Protein AF-A0A3D0DTT2-F1 (afdb_monomer_lite)

Structure (mmCIF, N/CA/C/O backbone):
data_AF-A0A3D0DTT2-F1
#
_entry.id   AF-A0A3D0DTT2-F1
#
loop_
_atom_site.group_PDB
_atom_site.id
_atom_site.type_symbol
_atom_site.label_atom_id
_atom_site.label_alt_id
_atom_site.label_comp_id
_atom_site.label_asym_id
_atom_site.label_entity_id
_atom_site.label_seq_id
_atom_site.pdbx_PDB_ins_code
_atom_site.Cartn_x
_atom_site.Cartn_y
_atom_site.Cartn_z
_atom_site.occupancy
_atom_site.B_iso_or_equiv
_atom_site.auth_seq_id
_atom_site.auth_comp_id
_atom_site.auth_asym_id
_atom_site.auth_atom_id
_atom_site.pdbx_PDB_model_num
ATOM 1 N N . MET A 1 1 ? 16.242 -0.608 0.358 1.00 90.69 1 MET A N 1
ATOM 2 C CA . MET A 1 1 ? 14.994 -0.074 -0.219 1.00 90.69 1 MET A CA 1
ATOM 3 C C . MET A 1 1 ? 14.469 0.980 0.735 1.00 90.69 1 MET A C 1
ATOM 5 O O . MET A 1 1 ? 14.493 0.720 1.932 1.00 90.69 1 MET A O 1
ATOM 9 N N . LYS A 1 2 ? 14.065 2.148 0.244 1.00 95.38 2 LYS A N 1
ATOM 10 C CA . LYS A 1 2 ? 13.428 3.212 1.034 1.00 95.38 2 LYS A CA 1
ATOM 11 C C . LYS A 1 2 ? 11.925 3.242 0.753 1.00 95.38 2 LYS A C 1
ATOM 13 O O . LYS A 1 2 ? 11.497 2.792 -0.306 1.00 95.38 2 LYS A O 1
ATOM 18 N N . ALA A 1 3 ? 11.144 3.842 1.652 1.00 97.25 3 ALA A N 1
ATOM 19 C CA . ALA A 1 3 ? 9.712 4.065 1.433 1.00 97.25 3 ALA A CA 1
ATOM 20 C C . ALA A 1 3 ? 9.442 4.837 0.127 1.00 97.25 3 ALA A C 1
ATOM 22 O O . ALA A 1 3 ? 8.551 4.479 -0.638 1.00 97.25 3 ALA A O 1
ATOM 23 N N . GLN A 1 4 ? 10.266 5.850 -0.167 1.00 97.50 4 GLN A N 1
ATOM 24 C CA . GLN A 1 4 ? 10.121 6.663 -1.376 1.00 97.50 4 GLN A CA 1
ATOM 25 C C . GLN A 1 4 ? 10.270 5.846 -2.668 1.00 97.50 4 GLN A C 1
ATOM 27 O O . GLN A 1 4 ? 9.534 6.094 -3.611 1.00 97.50 4 GLN A O 1
ATOM 32 N N . ASP A 1 5 ? 11.131 4.821 -2.696 1.00 97.75 5 ASP A N 1
ATOM 33 C CA . ASP A 1 5 ? 11.317 3.975 -3.887 1.00 97.75 5 ASP A CA 1
ATOM 34 C C . ASP A 1 5 ? 10.023 3.221 -4.260 1.00 97.75 5 ASP A C 1
ATOM 36 O O . ASP A 1 5 ? 9.758 2.963 -5.436 1.00 97.75 5 ASP A O 1
ATOM 40 N N . VAL A 1 6 ? 9.215 2.861 -3.254 1.00 98.19 6 VAL A N 1
ATOM 41 C CA . VAL A 1 6 ? 7.905 2.212 -3.424 1.00 98.19 6 VAL A CA 1
ATOM 42 C C . VAL A 1 6 ? 6.880 3.216 -3.938 1.00 98.19 6 VAL A C 1
ATOM 44 O O . VAL A 1 6 ? 6.164 2.925 -4.896 1.00 98.19 6 VAL A O 1
ATOM 47 N N . LEU A 1 7 ? 6.824 4.399 -3.320 1.00 97.88 7 LEU A N 1
ATOM 48 C CA . LEU A 1 7 ? 5.886 5.456 -3.698 1.00 97.88 7 LEU A CA 1
ATOM 49 C C . LEU A 1 7 ? 6.155 5.954 -5.119 1.00 97.88 7 LEU A C 1
ATOM 51 O O . LEU A 1 7 ? 5.222 6.026 -5.911 1.00 97.88 7 LEU A O 1
ATOM 55 N N . ASP A 1 8 ? 7.417 6.202 -5.466 1.00 97.25 8 ASP A N 1
ATOM 56 C CA . ASP A 1 8 ? 7.827 6.629 -6.806 1.00 97.25 8 ASP A CA 1
ATOM 57 C C . ASP A 1 8 ? 7.575 5.534 -7.841 1.00 97.25 8 ASP A C 1
ATOM 59 O O . ASP A 1 8 ? 7.189 5.815 -8.971 1.00 97.25 8 ASP A O 1
ATOM 63 N N . PHE A 1 9 ? 7.752 4.259 -7.486 1.00 97.38 9 PHE A N 1
ATOM 64 C CA . PHE A 1 9 ? 7.410 3.181 -8.407 1.00 97.38 9 PHE A CA 1
ATOM 65 C C . PHE A 1 9 ? 5.909 3.084 -8.655 1.00 97.38 9 PHE A C 1
ATOM 67 O O . PHE A 1 9 ? 5.501 2.826 -9.788 1.00 97.38 9 PHE A O 1
ATOM 74 N N . TRP A 1 10 ? 5.093 3.258 -7.616 1.00 97.31 10 TRP A N 1
ATOM 75 C CA . TRP A 1 10 ? 3.652 3.057 -7.710 1.00 97.31 10 TRP A CA 1
ATOM 76 C C . TRP A 1 10 ? 2.931 4.275 -8.287 1.00 97.31 10 TRP A C 1
ATOM 78 O O . TRP A 1 10 ? 2.156 4.125 -9.229 1.00 97.31 10 TRP A O 1
ATOM 88 N N . PHE A 1 11 ? 3.234 5.474 -7.792 1.00 96.75 11 PHE A N 1
ATOM 89 C CA . PHE A 1 11 ? 2.575 6.735 -8.150 1.00 96.75 11 PHE A CA 1
ATOM 90 C C . PHE A 1 11 ? 3.346 7.597 -9.150 1.00 96.75 11 PHE A C 1
ATOM 92 O O . PHE A 1 11 ? 2.827 8.645 -9.531 1.00 96.75 11 PHE A O 1
ATOM 99 N N . LEU A 1 12 ? 4.521 7.136 -9.596 1.00 96.62 12 LEU A N 1
ATOM 100 C CA . LEU A 1 12 ? 5.527 7.915 -10.325 1.00 96.62 12 LEU A CA 1
ATOM 101 C C .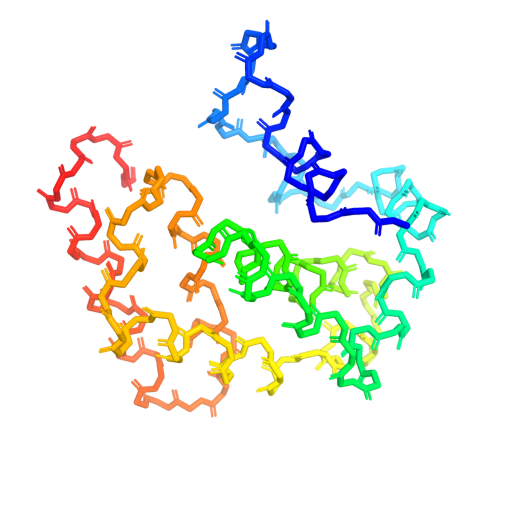 LEU A 1 12 ? 6.188 8.984 -9.425 1.00 96.62 12 LEU A C 1
ATOM 103 O O . LEU A 1 12 ? 5.636 9.333 -8.381 1.00 96.62 12 LEU A O 1
ATOM 107 N N . PRO A 1 13 ? 7.392 9.475 -9.761 1.00 95.19 13 PRO A N 1
ATOM 108 C CA . PRO A 1 13 ? 8.009 10.613 -9.078 1.00 95.19 13 PRO A CA 1
ATOM 109 C C . PRO A 1 13 ? 7.192 11.904 -9.228 1.00 95.19 13 PRO A C 1
ATOM 111 O O . PRO A 1 13 ? 6.491 12.084 -10.219 1.00 95.19 13 PRO A O 1
ATOM 114 N N . ARG A 1 14 ? 7.308 12.845 -8.279 1.00 92.00 14 ARG A N 1
ATOM 115 C CA . ARG A 1 14 ? 6.543 14.117 -8.292 1.00 92.00 14 ARG A CA 1
ATOM 116 C C . ARG A 1 14 ? 6.791 15.010 -9.511 1.00 92.00 14 ARG A C 1
ATOM 118 O O . ARG A 1 14 ? 5.946 15.844 -9.823 1.00 92.00 14 ARG A O 1
ATOM 125 N N . ASP A 1 15 ? 7.950 14.891 -10.143 1.00 93.94 15 ASP A N 1
ATOM 126 C CA . ASP A 1 15 ? 8.322 15.618 -11.356 1.00 93.94 15 ASP A CA 1
ATOM 127 C C . ASP A 1 15 ? 7.851 14.926 -12.647 1.00 93.94 15 ASP A C 1
ATOM 129 O O . ASP A 1 15 ? 7.948 15.510 -13.728 1.00 93.94 15 ASP A O 1
ATOM 133 N N . ASP A 1 16 ? 7.283 13.721 -12.550 1.00 96.31 16 ASP A N 1
ATOM 134 C CA . ASP A 1 16 ? 6.678 13.017 -13.674 1.00 96.31 16 ASP A CA 1
ATOM 135 C C . ASP A 1 16 ? 5.276 13.573 -13.986 1.00 96.31 16 ASP A C 1
ATOM 137 O O . ASP A 1 16 ? 4.439 13.790 -13.107 1.00 96.31 16 ASP A O 1
ATOM 141 N N . ALA A 1 17 ? 4.970 13.767 -15.271 1.00 92.31 17 ALA A N 1
ATOM 142 C CA . ALA A 1 17 ? 3.667 14.267 -15.715 1.00 92.31 17 ALA A CA 1
ATOM 143 C C . ALA A 1 17 ? 2.497 13.307 -15.403 1.00 92.31 17 ALA A C 1
ATOM 145 O O . ALA A 1 17 ? 1.327 13.708 -15.467 1.00 92.31 17 ALA A O 1
ATOM 146 N N . GLY A 1 18 ? 2.797 12.040 -15.125 1.00 91.25 18 GLY A N 1
ATOM 147 C CA . GLY A 1 18 ? 1.875 11.002 -14.690 1.00 91.25 18 GLY A CA 1
ATOM 148 C C . GLY A 1 18 ? 1.661 10.940 -13.176 1.00 91.25 18 GLY A C 1
ATOM 149 O O . GLY A 1 18 ? 0.805 10.166 -12.747 1.00 91.25 18 GLY A O 1
ATOM 150 N N . TYR A 1 19 ? 2.384 11.737 -12.378 1.00 92.19 19 TYR A N 1
ATOM 151 C CA . TYR A 1 19 ? 2.282 11.719 -10.919 1.00 92.19 19 TYR A CA 1
ATOM 152 C C . TYR A 1 19 ? 0.833 11.824 -10.433 1.00 92.19 19 TYR A C 1
ATOM 154 O O . TYR A 1 19 ? 0.084 12.718 -10.839 1.00 92.19 19 TYR A O 1
ATOM 162 N N . GLY A 1 20 ? 0.437 10.895 -9.559 1.00 80.69 20 GLY A N 1
ATOM 163 C CA . GLY A 1 20 ? -0.886 10.887 -8.928 1.00 80.69 20 GLY A CA 1
ATOM 164 C C . GLY A 1 20 ? -2.061 10.586 -9.869 1.00 80.69 20 GLY A C 1
ATOM 165 O O . GLY A 1 20 ? -3.208 10.634 -9.427 1.00 80.69 20 GLY A O 1
ATOM 166 N N . LYS A 1 21 ? -1.812 10.261 -11.145 1.00 89.06 21 LYS A N 1
ATOM 167 C CA . LYS A 1 21 ? -2.854 9.861 -12.103 1.00 89.06 21 LYS A CA 1
ATOM 168 C C . LYS A 1 21 ? -3.104 8.359 -12.051 1.00 89.06 21 LYS A C 1
ATOM 170 O O . LYS A 1 21 ? -2.216 7.580 -11.716 1.00 89.06 21 LYS A O 1
ATOM 175 N N . ALA A 1 22 ? -4.313 7.955 -12.439 1.00 88.81 22 ALA A N 1
ATOM 176 C CA . ALA A 1 22 ? -4.661 6.549 -12.585 1.00 88.81 22 ALA A CA 1
ATOM 177 C C . ALA A 1 22 ? -3.740 5.851 -13.593 1.00 88.81 22 ALA A C 1
ATOM 179 O O . ALA A 1 22 ? -3.584 6.307 -14.730 1.00 88.81 22 ALA A O 1
ATOM 180 N N . ARG A 1 23 ? -3.162 4.722 -13.178 1.00 91.19 23 ARG A N 1
ATOM 181 C CA . ARG A 1 23 ? -2.282 3.907 -14.014 1.00 91.19 23 ARG A CA 1
ATOM 182 C C . ARG A 1 23 ? -2.964 2.599 -14.415 1.00 91.19 23 ARG A C 1
ATOM 184 O O . ARG A 1 23 ? -3.493 1.908 -13.543 1.00 91.19 23 ARG A O 1
ATOM 191 N N . PRO A 1 24 ? -2.957 2.224 -15.708 1.00 89.69 24 PRO A N 1
ATOM 192 C CA . PRO A 1 24 ? -3.524 0.955 -16.162 1.00 89.69 24 PRO A CA 1
ATOM 193 C C . PRO A 1 24 ? -2.960 -0.277 -15.441 1.00 89.69 24 PRO A C 1
ATOM 195 O O . PRO A 1 24 ? -3.684 -1.254 -15.259 1.00 89.69 24 PRO A O 1
ATOM 198 N N . GLU A 1 25 ? -1.694 -0.230 -15.025 1.00 90.81 25 GLU A N 1
ATOM 199 C CA . GLU A 1 25 ? -0.970 -1.319 -14.360 1.00 90.81 25 GLU A CA 1
ATOM 200 C C . GLU A 1 25 ? -1.570 -1.703 -13.001 1.00 90.81 25 GLU A C 1
ATOM 202 O O . GLU A 1 25 ? -1.404 -2.838 -12.561 1.00 90.81 25 GLU A O 1
ATOM 207 N N . TRP A 1 26 ? -2.304 -0.796 -12.348 1.00 90.88 26 TRP A N 1
ATOM 208 C CA . TRP A 1 26 ? -2.954 -1.080 -11.066 1.00 90.88 26 TRP A CA 1
ATOM 209 C C . TRP A 1 26 ? -4.159 -2.019 -11.212 1.00 90.88 26 TRP A C 1
ATOM 211 O O . TRP A 1 26 ? -4.465 -2.778 -10.299 1.00 90.88 26 TRP A O 1
ATOM 221 N N . PHE A 1 27 ? -4.833 -1.997 -12.367 1.00 84.50 27 PHE A N 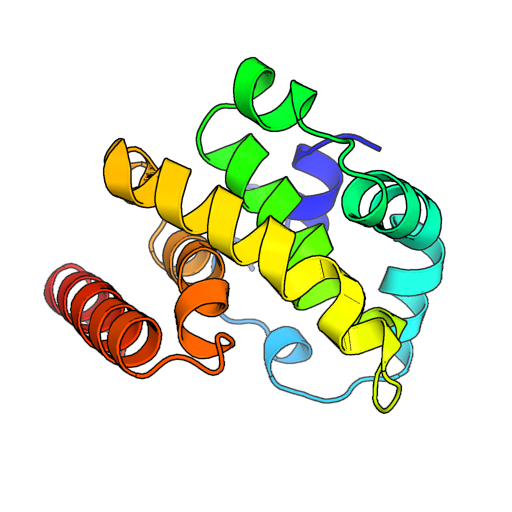1
ATOM 222 C CA . PHE A 1 27 ? -6.100 -2.712 -12.581 1.00 84.50 27 PHE A CA 1
ATOM 223 C C . PHE A 1 27 ? -6.018 -3.804 -13.652 1.00 84.50 27 PHE A C 1
ATOM 225 O O . PHE A 1 27 ? -6.981 -4.538 -13.876 1.00 84.50 27 PHE A O 1
ATOM 232 N N . ARG A 1 28 ? -4.884 -3.919 -14.349 1.00 90.00 28 ARG A N 1
ATOM 233 C CA . ARG A 1 28 ? -4.672 -4.913 -15.406 1.00 90.00 28 ARG A CA 1
ATOM 234 C C . ARG A 1 28 ? -3.640 -5.941 -14.969 1.00 90.00 28 ARG A C 1
ATOM 236 O O . ARG A 1 28 ? -2.617 -5.605 -14.385 1.00 90.00 28 ARG A O 1
ATOM 243 N N . LYS A 1 29 ? -3.887 -7.208 -15.311 1.00 90.75 29 LYS A N 1
ATOM 244 C CA . LYS A 1 29 ? -2.855 -8.245 -15.216 1.00 90.75 29 LYS A CA 1
ATOM 245 C C . LYS A 1 29 ? -1.782 -7.952 -16.267 1.00 90.75 29 LYS A C 1
ATOM 247 O O . LYS A 1 29 ? -2.067 -8.007 -17.461 1.00 90.75 29 LYS A O 1
ATOM 252 N N . ASP A 1 30 ? -0.567 -7.672 -15.814 1.00 94.62 30 ASP A N 1
ATOM 253 C CA . ASP A 1 30 ? 0.596 -7.437 -16.665 1.00 94.62 30 ASP A CA 1
ATOM 254 C C . ASP A 1 30 ? 1.792 -8.217 -16.106 1.00 94.62 30 ASP A C 1
ATOM 256 O O . ASP A 1 30 ? 2.365 -7.874 -15.071 1.00 94.62 30 ASP A O 1
ATOM 260 N N . ALA A 1 31 ? 2.176 -9.284 -16.809 1.00 94.44 31 ALA A N 1
ATOM 261 C CA . ALA A 1 31 ? 3.256 -10.163 -16.380 1.00 94.44 31 ALA A CA 1
ATOM 262 C C . ALA A 1 31 ? 4.623 -9.457 -16.332 1.00 94.44 31 ALA A C 1
ATOM 264 O O . ALA A 1 31 ? 5.475 -9.845 -15.528 1.00 94.44 31 ALA A O 1
ATOM 265 N N . ALA A 1 32 ? 4.840 -8.435 -17.168 1.00 96.25 32 ALA A N 1
ATOM 266 C CA . ALA A 1 32 ? 6.074 -7.659 -17.170 1.00 96.25 32 ALA A CA 1
ATOM 267 C C . ALA A 1 32 ? 6.122 -6.715 -15.963 1.00 96.25 32 ALA A C 1
ATOM 269 O O . ALA A 1 32 ? 7.158 -6.622 -15.304 1.00 96.25 32 ALA A O 1
ATOM 270 N N . PHE A 1 33 ? 5.003 -6.071 -15.624 1.00 96.81 33 PHE A N 1
ATOM 271 C CA . PHE A 1 33 ? 4.900 -5.251 -14.414 1.00 96.81 33 PHE A CA 1
ATOM 272 C C . PHE A 1 33 ? 5.063 -6.097 -13.142 1.00 96.81 33 PHE A C 1
ATOM 274 O O . PHE A 1 33 ? 5.849 -5.758 -12.257 1.00 96.81 33 PHE A O 1
ATOM 281 N N . ASP A 1 34 ? 4.419 -7.266 -13.096 1.00 97.12 34 ASP A N 1
ATOM 282 C CA . ASP A 1 34 ? 4.569 -8.222 -11.996 1.00 97.12 34 ASP A CA 1
ATOM 283 C C . ASP A 1 34 ? 6.026 -8.702 -11.845 1.00 97.12 34 ASP A C 1
ATOM 285 O O . ASP A 1 34 ? 6.523 -8.872 -10.729 1.00 97.12 34 ASP A O 1
ATOM 289 N N . ALA A 1 35 ? 6.737 -8.916 -12.961 1.00 97.00 35 ALA A N 1
ATOM 290 C CA . ALA A 1 35 ? 8.151 -9.293 -12.946 1.00 97.00 35 ALA A CA 1
ATOM 291 C C . ALA A 1 35 ? 9.039 -8.173 -12.394 1.00 97.00 35 ALA A C 1
ATOM 293 O O . ALA A 1 35 ? 9.894 -8.454 -11.555 1.00 97.00 35 ALA A O 1
ATOM 294 N N . GLN A 1 36 ? 8.789 -6.919 -12.782 1.00 97.69 36 GLN A N 1
ATOM 295 C CA . GLN A 1 36 ? 9.495 -5.766 -12.218 1.00 97.69 36 GLN A CA 1
ATOM 296 C C . GLN A 1 36 ? 9.282 -5.658 -10.708 1.00 97.69 36 GLN A C 1
ATOM 298 O O . GLN A 1 36 ? 10.233 -5.372 -9.980 1.00 97.69 36 GLN A O 1
ATOM 303 N N . ILE A 1 37 ? 8.062 -5.923 -10.225 1.00 98.00 37 ILE A N 1
ATOM 304 C CA . ILE A 1 37 ? 7.779 -5.910 -8.787 1.00 98.00 37 ILE A CA 1
ATOM 305 C C . ILE A 1 37 ? 8.579 -6.996 -8.067 1.00 98.00 37 ILE A C 1
ATOM 307 O O . ILE A 1 37 ? 9.241 -6.703 -7.069 1.00 98.00 37 ILE A O 1
ATOM 311 N N . ARG A 1 38 ? 8.573 -8.232 -8.585 1.00 97.56 38 ARG A N 1
ATOM 312 C CA . ARG A 1 38 ? 9.359 -9.338 -8.011 1.00 97.56 38 ARG A CA 1
ATOM 313 C C . ARG A 1 38 ? 10.847 -9.014 -7.953 1.00 97.56 38 ARG A C 1
ATOM 315 O O . ARG A 1 38 ? 11.469 -9.209 -6.913 1.00 97.56 38 ARG A O 1
ATOM 322 N N . GLU A 1 39 ? 11.404 -8.530 -9.058 1.00 97.75 39 GLU A N 1
ATOM 323 C CA . GLU A 1 39 ? 12.836 -8.264 -9.184 1.00 97.75 39 GLU A CA 1
ATOM 324 C C . GLU A 1 39 ? 13.283 -7.116 -8.275 1.00 97.75 39 GLU A C 1
ATOM 326 O O . GLU A 1 39 ? 14.269 -7.241 -7.551 1.00 97.75 39 GLU A O 1
ATOM 331 N N . ARG A 1 40 ? 12.536 -6.008 -8.264 1.00 98.06 40 ARG A N 1
ATOM 332 C CA . ARG A 1 40 ? 12.930 -4.797 -7.535 1.00 98.06 40 ARG A CA 1
ATOM 333 C C . ARG A 1 40 ? 12.580 -4.858 -6.056 1.00 98.06 40 ARG A C 1
ATOM 335 O O . ARG A 1 40 ? 13.358 -4.389 -5.229 1.00 98.06 40 ARG A O 1
ATOM 342 N N . PHE A 1 41 ? 11.418 -5.410 -5.712 1.00 98.44 41 PHE A N 1
ATOM 343 C CA . PHE A 1 41 ? 10.850 -5.308 -4.367 1.00 98.44 41 PHE A CA 1
ATOM 344 C C . PHE A 1 41 ? 10.732 -6.645 -3.637 1.00 98.44 41 PHE A C 1
ATOM 346 O O . PHE A 1 41 ? 10.312 -6.641 -2.485 1.00 98.44 41 PHE A O 1
ATOM 353 N N . GLY A 1 42 ? 11.160 -7.770 -4.221 1.00 98.00 42 GLY A N 1
ATOM 354 C CA . GLY A 1 42 ? 11.062 -9.091 -3.585 1.00 98.00 42 GLY A CA 1
ATOM 355 C C . GLY A 1 42 ? 11.656 -9.153 -2.170 1.00 98.00 42 GLY A C 1
ATOM 356 O O . GLY A 1 42 ? 11.041 -9.711 -1.263 1.00 98.00 42 GLY A O 1
ATOM 357 N N . ALA A 1 43 ? 12.802 -8.503 -1.940 1.00 98.12 43 ALA A N 1
ATOM 358 C CA . ALA A 1 43 ? 13.404 -8.414 -0.607 1.00 98.12 43 ALA A CA 1
ATOM 359 C C . ALA A 1 43 ? 12.564 -7.573 0.374 1.00 98.12 43 ALA A C 1
ATOM 361 O O . ALA A 1 43 ? 12.419 -7.947 1.536 1.00 98.12 43 ALA A O 1
ATOM 362 N N . ALA A 1 44 ? 11.981 -6.464 -0.095 1.00 98.25 44 ALA A N 1
ATOM 363 C CA . ALA A 1 44 ? 11.106 -5.620 0.718 1.00 98.25 44 ALA A CA 1
ATOM 364 C C . ALA A 1 44 ? 9.792 -6.340 1.055 1.00 98.25 44 ALA A C 1
ATOM 366 O O . ALA A 1 44 ? 9.352 -6.280 2.197 1.00 98.25 44 ALA A O 1
ATOM 367 N N . ILE A 1 45 ? 9.214 -7.079 0.101 1.00 98.56 45 ILE A N 1
ATOM 368 C CA . ILE A 1 45 ? 8.032 -7.926 0.312 1.00 98.56 45 ILE A CA 1
ATOM 369 C C . ILE A 1 45 ? 8.314 -8.957 1.409 1.00 98.56 45 ILE A C 1
ATOM 371 O O . ILE A 1 45 ? 7.568 -9.038 2.384 1.00 98.56 45 ILE A O 1
ATOM 375 N N . ALA A 1 46 ? 9.422 -9.697 1.302 1.00 98.38 46 ALA A N 1
ATOM 376 C CA . ALA A 1 46 ? 9.799 -10.693 2.304 1.00 98.38 46 ALA A CA 1
ATOM 377 C C . ALA A 1 46 ? 9.994 -10.071 3.701 1.00 98.38 46 ALA A C 1
ATOM 379 O O . ALA A 1 46 ? 9.507 -10.611 4.694 1.00 98.38 46 ALA A O 1
ATOM 380 N N . GLN A 1 47 ? 10.660 -8.913 3.781 1.00 98.44 47 GLN A N 1
ATOM 381 C CA . GLN A 1 47 ? 10.860 -8.188 5.039 1.00 98.44 47 GLN A CA 1
ATOM 382 C C . GLN A 1 47 ? 9.538 -7.676 5.633 1.00 98.44 47 GLN A C 1
ATOM 384 O O . GLN A 1 47 ? 9.332 -7.782 6.843 1.00 98.44 47 GLN A O 1
ATOM 389 N N . ALA A 1 48 ? 8.639 -7.141 4.804 1.00 98.19 48 ALA A N 1
ATOM 390 C CA . ALA A 1 48 ? 7.346 -6.623 5.239 1.00 98.19 48 ALA A CA 1
ATOM 391 C C . ALA A 1 48 ? 6.452 -7.735 5.802 1.00 98.19 48 ALA A C 1
ATOM 393 O O . ALA A 1 48 ? 5.896 -7.578 6.887 1.00 98.19 48 ALA A O 1
ATOM 394 N N . ILE A 1 49 ? 6.362 -8.878 5.107 1.00 98.06 49 ILE A N 1
ATOM 395 C CA . ILE A 1 49 ? 5.578 -10.047 5.547 1.00 98.06 49 ILE A CA 1
ATOM 396 C C . ILE A 1 49 ? 6.122 -10.610 6.870 1.00 98.06 49 ILE A C 1
ATOM 398 O O . ILE A 1 49 ? 5.354 -11.076 7.708 1.00 98.06 49 ILE A O 1
ATOM 402 N N . ALA A 1 50 ? 7.432 -10.505 7.111 1.00 98.12 50 ALA A N 1
ATOM 403 C CA . ALA A 1 50 ? 8.047 -10.852 8.394 1.00 98.12 50 ALA A CA 1
ATOM 404 C C . ALA A 1 50 ? 7.780 -9.822 9.519 1.00 98.12 50 ALA A C 1
ATOM 406 O O . ALA A 1 50 ? 8.304 -9.966 10.623 1.00 98.12 50 ALA A O 1
ATOM 407 N N . GLY A 1 51 ? 6.980 -8.780 9.262 1.00 97.25 51 GLY A N 1
ATOM 408 C CA . GLY A 1 51 ? 6.616 -7.735 10.222 1.00 97.25 51 GLY A CA 1
ATOM 409 C C . GLY A 1 51 ? 7.563 -6.530 10.263 1.00 97.25 51 GLY A C 1
ATOM 410 O O . GLY A 1 51 ? 7.393 -5.674 11.134 1.00 97.25 51 GLY A O 1
ATOM 411 N N . GLY A 1 52 ? 8.542 -6.454 9.355 1.00 97.12 52 GLY A N 1
ATOM 412 C CA . GLY A 1 52 ? 9.509 -5.356 9.251 1.00 97.12 52 GLY A CA 1
ATOM 413 C C . GLY A 1 52 ? 8.982 -4.113 8.520 1.00 97.12 52 GLY A C 1
ATOM 414 O O . GLY A 1 52 ? 7.781 -3.973 8.285 1.00 97.12 52 GLY A O 1
ATOM 415 N N . LEU A 1 53 ? 9.900 -3.205 8.160 1.00 97.50 53 LEU A N 1
ATOM 416 C CA . LEU A 1 53 ? 9.639 -1.901 7.520 1.00 97.50 53 LEU A CA 1
ATOM 417 C C . LEU A 1 53 ? 8.847 -0.904 8.384 1.00 97.50 53 LEU A C 1
ATOM 419 O O . LEU A 1 53 ? 8.429 0.142 7.897 1.00 97.50 53 LEU A O 1
ATOM 423 N N . ARG A 1 54 ? 8.641 -1.204 9.671 1.00 96.75 54 ARG A N 1
ATOM 424 C CA . ARG A 1 54 ? 7.914 -0.339 10.620 1.00 96.75 54 ARG A CA 1
ATOM 425 C C . ARG A 1 54 ? 8.633 0.978 10.883 1.00 96.75 54 ARG A C 1
ATOM 427 O O . ARG A 1 54 ? 8.001 1.956 11.261 1.00 96.75 54 ARG A O 1
ATOM 434 N N . GLU A 1 55 ? 9.944 1.003 10.673 1.00 97.25 55 GLU A N 1
ATOM 435 C CA . GLU A 1 55 ? 10.753 2.212 10.712 1.00 97.25 55 GLU A CA 1
ATOM 436 C C . GLU A 1 55 ? 10.229 3.289 9.747 1.00 97.25 55 GLU A C 1
ATOM 438 O O . GLU A 1 55 ? 10.260 4.470 10.086 1.00 97.25 55 GLU A O 1
ATOM 443 N N . TRP A 1 56 ? 9.639 2.902 8.608 1.00 98.12 56 TRP A N 1
ATOM 444 C CA . TRP A 1 56 ? 9.079 3.853 7.644 1.00 98.12 56 TRP A CA 1
ATOM 445 C C . TRP A 1 56 ? 7.904 4.641 8.219 1.00 98.12 56 TRP A C 1
ATOM 447 O O . TRP A 1 56 ? 7.794 5.837 7.955 1.00 98.12 56 TRP A O 1
ATOM 457 N N . ASP A 1 57 ? 7.064 4.002 9.036 1.00 96.00 57 ASP A N 1
ATOM 458 C CA . ASP A 1 57 ? 5.919 4.647 9.687 1.00 96.00 57 ASP A CA 1
ATOM 459 C C . ASP A 1 57 ? 6.382 5.814 10.582 1.00 96.00 57 ASP A C 1
ATOM 461 O O . ASP A 1 57 ? 5.714 6.842 10.679 1.00 96.00 57 ASP A O 1
ATOM 465 N N . ILE A 1 58 ? 7.550 5.673 11.222 1.00 94.69 58 ILE A N 1
ATOM 466 C CA . ILE A 1 58 ? 8.127 6.676 12.127 1.00 94.69 58 ILE A CA 1
ATOM 467 C C . ILE A 1 58 ? 8.875 7.751 11.333 1.00 94.69 58 ILE A C 1
ATOM 469 O O . ILE A 1 58 ? 8.709 8.941 11.591 1.00 94.69 58 ILE A O 1
ATOM 473 N N . GLU A 1 59 ? 9.696 7.342 10.365 1.00 96.06 59 GLU A N 1
ATOM 474 C CA . GLU A 1 59 ? 10.555 8.245 9.589 1.00 96.06 59 GLU A CA 1
ATOM 475 C C . GLU A 1 59 ? 9.765 9.133 8.618 1.00 96.06 59 GLU A C 1
ATOM 477 O O . GLU A 1 59 ? 10.160 10.270 8.351 1.00 96.06 59 GLU A O 1
ATOM 482 N N . HIS A 1 60 ? 8.648 8.626 8.088 1.00 95.88 60 HIS A N 1
ATOM 483 C CA . HIS A 1 60 ? 7.894 9.269 7.009 1.00 95.88 60 HIS A CA 1
ATOM 484 C C . HIS A 1 60 ? 6.392 9.417 7.294 1.00 95.88 60 HIS A C 1
ATOM 486 O O . HIS A 1 60 ? 5.645 9.872 6.421 1.00 95.88 60 HIS A O 1
ATOM 492 N N . GLY A 1 61 ? 5.928 9.059 8.496 1.00 97.44 61 GLY A N 1
ATOM 493 C CA . GLY A 1 61 ? 4.529 9.207 8.895 1.00 97.44 61 GLY A CA 1
ATOM 494 C C . GLY A 1 61 ? 3.574 8.507 7.926 1.00 97.44 61 GLY A C 1
ATOM 495 O O . GLY A 1 61 ? 3.816 7.380 7.497 1.00 97.44 61 GLY A O 1
ATOM 496 N N . ALA A 1 62 ? 2.509 9.207 7.520 1.00 98.12 62 ALA A N 1
ATOM 497 C CA . ALA A 1 62 ? 1.481 8.666 6.629 1.00 98.12 62 ALA A CA 1
ATOM 498 C C . ALA A 1 62 ? 2.028 8.129 5.293 1.00 98.12 62 ALA A C 1
ATOM 500 O O . ALA A 1 62 ? 1.560 7.097 4.817 1.00 98.12 62 ALA A O 1
ATOM 501 N N . GLN A 1 63 ? 3.033 8.789 4.703 1.00 98.25 63 GLN A N 1
ATOM 502 C CA . GLN A 1 63 ? 3.658 8.338 3.450 1.00 98.25 63 GLN A CA 1
ATOM 503 C C . GLN A 1 63 ? 4.443 7.035 3.650 1.00 98.25 63 GLN A C 1
ATOM 505 O O . GLN A 1 63 ? 4.386 6.137 2.811 1.00 98.25 63 GLN A O 1
ATOM 510 N N . GLY A 1 64 ? 5.136 6.901 4.784 1.00 98.44 64 GLY A N 1
ATOM 511 C CA . GLY A 1 64 ? 5.846 5.674 5.146 1.00 98.44 64 GLY A CA 1
ATOM 512 C C . GLY A 1 64 ? 4.901 4.503 5.385 1.00 98.44 64 GLY A C 1
ATOM 513 O O . GLY A 1 64 ? 5.094 3.428 4.812 1.00 98.44 64 GLY A O 1
ATOM 514 N N . THR A 1 65 ? 3.826 4.741 6.140 1.00 98.62 65 THR A N 1
ATOM 515 C CA . THR A 1 65 ? 2.778 3.741 6.371 1.00 98.62 65 THR A CA 1
ATOM 516 C C . THR A 1 65 ? 2.116 3.315 5.061 1.00 98.62 65 THR A C 1
ATOM 518 O O . THR A 1 65 ? 1.932 2.121 4.833 1.00 98.62 65 THR A O 1
ATOM 521 N N . LEU A 1 66 ? 1.815 4.257 4.159 1.00 98.75 66 LEU A N 1
ATOM 522 C CA . LEU A 1 66 ? 1.281 3.952 2.830 1.00 98.75 66 LEU A CA 1
ATOM 523 C C . LEU A 1 66 ? 2.243 3.086 2.009 1.00 98.75 66 LEU A C 1
ATOM 525 O O . LEU A 1 66 ? 1.815 2.098 1.419 1.00 98.75 66 LEU A O 1
ATOM 529 N N . ALA A 1 67 ? 3.535 3.419 1.983 1.00 98.69 67 ALA A N 1
ATOM 530 C CA . ALA A 1 67 ? 4.532 2.613 1.282 1.00 98.69 67 ALA A CA 1
ATOM 531 C C . ALA A 1 67 ? 4.553 1.172 1.815 1.00 98.69 67 ALA A C 1
ATOM 533 O O . ALA A 1 67 ? 4.583 0.215 1.041 1.00 98.69 67 ALA A O 1
ATOM 534 N N . ARG A 1 68 ? 4.470 1.001 3.138 1.00 98.62 68 ARG A N 1
ATOM 535 C CA . ARG A 1 68 ? 4.397 -0.322 3.761 1.00 98.62 68 ARG A CA 1
ATOM 536 C C . ARG A 1 68 ? 3.100 -1.060 3.408 1.00 98.62 68 ARG A C 1
ATOM 538 O O . ARG A 1 68 ? 3.163 -2.251 3.109 1.00 98.62 68 ARG A O 1
ATOM 545 N N . ILE A 1 69 ? 1.955 -0.372 3.386 1.00 98.81 69 ILE A N 1
ATOM 546 C CA . ILE A 1 69 ? 0.668 -0.931 2.933 1.00 98.81 69 ILE A CA 1
ATOM 547 C C . ILE A 1 69 ? 0.774 -1.420 1.483 1.00 98.81 69 ILE A C 1
ATOM 549 O O . ILE A 1 69 ? 0.411 -2.559 1.208 1.00 98.81 69 ILE A O 1
ATOM 553 N N . LEU A 1 70 ? 1.336 -0.619 0.572 1.00 98.69 70 LEU A N 1
ATOM 554 C CA . LEU A 1 70 ? 1.516 -1.008 -0.832 1.00 98.69 70 LEU A CA 1
ATOM 555 C C . LEU A 1 70 ? 2.364 -2.274 -0.981 1.00 98.69 70 LEU A C 1
ATOM 557 O O . LEU A 1 70 ? 2.020 -3.147 -1.774 1.00 98.69 70 LEU A O 1
ATOM 561 N N . VAL A 1 71 ? 3.450 -2.396 -0.210 1.00 98.75 71 VAL A N 1
ATOM 562 C CA . VAL A 1 71 ? 4.299 -3.595 -0.240 1.00 98.75 71 VAL A CA 1
ATOM 563 C C . VAL A 1 71 ? 3.541 -4.827 0.260 1.00 98.75 71 VAL A C 1
ATOM 565 O O . VAL A 1 71 ? 3.678 -5.899 -0.323 1.00 98.75 71 VAL A O 1
ATOM 568 N N . LEU A 1 72 ? 2.758 -4.684 1.332 1.00 98.75 72 LEU A N 1
ATOM 569 C CA . LEU A 1 72 ? 2.029 -5.789 1.957 1.00 98.75 72 LEU A CA 1
ATOM 570 C C . LEU A 1 72 ? 0.801 -6.238 1.159 1.00 98.75 72 LEU A C 1
ATOM 572 O O . LEU A 1 72 ? 0.492 -7.426 1.173 1.00 98.75 72 LEU A O 1
ATOM 576 N N . ASP A 1 73 ? 0.119 -5.314 0.487 1.00 98.44 73 ASP A N 1
ATOM 577 C CA . ASP A 1 73 ? -1.166 -5.573 -0.164 1.00 98.44 73 ASP A CA 1
ATOM 578 C C . ASP A 1 73 ? -1.065 -5.607 -1.695 1.00 98.44 73 ASP A C 1
ATOM 580 O O . ASP A 1 73 ? -1.388 -6.607 -2.325 1.00 98.44 73 ASP A O 1
ATOM 584 N N . GLN A 1 74 ? -0.573 -4.542 -2.327 1.00 98.12 74 GLN A N 1
ATOM 585 C CA . GLN A 1 74 ? -0.526 -4.480 -3.791 1.00 98.12 74 GLN A CA 1
ATOM 586 C C . GLN A 1 74 ? 0.621 -5.333 -4.345 1.00 98.12 74 GLN A C 1
ATOM 588 O O . GLN A 1 74 ? 0.435 -6.167 -5.232 1.00 98.12 74 GLN A O 1
ATOM 593 N N . PHE A 1 75 ? 1.828 -5.182 -3.795 1.00 98.44 75 PHE A N 1
ATOM 594 C CA . PHE A 1 75 ? 3.007 -5.836 -4.358 1.00 98.44 75 PHE A CA 1
ATOM 595 C C . PHE A 1 75 ? 2.987 -7.344 -4.131 1.00 98.44 75 PHE A C 1
ATOM 597 O O . PHE A 1 75 ? 3.441 -8.074 -5.007 1.00 98.44 75 PHE A O 1
ATOM 604 N N . THR A 1 76 ? 2.441 -7.832 -3.015 1.00 98.19 76 THR A N 1
ATOM 605 C CA . THR A 1 76 ? 2.212 -9.270 -2.797 1.00 98.19 76 THR A CA 1
ATOM 606 C C . THR A 1 76 ? 1.267 -9.837 -3.854 1.00 98.19 76 THR A C 1
ATOM 608 O O . THR A 1 76 ? 1.596 -10.850 -4.478 1.00 98.19 76 THR A O 1
ATOM 611 N N . ARG A 1 77 ? 0.152 -9.152 -4.145 1.00 97.31 77 ARG A N 1
ATOM 612 C CA . ARG A 1 77 ? -0.821 -9.542 -5.180 1.00 97.31 77 ARG A CA 1
ATOM 613 C C . ARG A 1 77 ? -0.234 -9.575 -6.588 1.00 97.31 77 ARG A C 1
ATOM 615 O O . ARG A 1 77 ? -0.560 -10.481 -7.356 1.00 97.31 77 ARG A O 1
ATOM 622 N N . ASN A 1 78 ? 0.640 -8.630 -6.934 1.00 97.81 78 ASN A N 1
ATOM 623 C CA . ASN A 1 78 ? 1.360 -8.635 -8.210 1.00 97.81 78 ASN A CA 1
ATOM 624 C C . ASN A 1 78 ? 2.468 -9.704 -8.247 1.00 97.81 78 ASN A C 1
ATOM 626 O O . ASN A 1 78 ? 2.569 -10.485 -9.195 1.00 97.81 78 ASN A O 1
ATOM 630 N N . ALA A 1 79 ? 3.307 -9.764 -7.211 1.00 97.44 79 ALA A N 1
ATOM 631 C CA . ALA A 1 79 ? 4.483 -10.628 -7.174 1.00 97.44 79 ALA A CA 1
ATOM 632 C C . ALA A 1 79 ? 4.119 -12.114 -7.131 1.00 97.44 79 ALA A C 1
ATOM 634 O O . ALA A 1 79 ? 4.763 -12.922 -7.805 1.00 97.44 79 ALA A O 1
ATOM 635 N N . HIS A 1 80 ? 3.078 -12.454 -6.373 1.00 96.56 80 HIS A N 1
ATOM 636 C CA . HIS A 1 80 ? 2.634 -13.818 -6.094 1.00 96.56 80 HIS A CA 1
ATOM 637 C C . HIS A 1 80 ? 1.270 -14.121 -6.722 1.00 96.56 80 HIS A C 1
ATOM 639 O O . HIS A 1 80 ? 0.524 -14.957 -6.204 1.00 96.56 80 HIS A O 1
ATOM 645 N N . ARG A 1 81 ? 0.936 -13.432 -7.822 1.00 94.56 81 ARG A N 1
ATOM 646 C CA . ARG A 1 81 ? -0.347 -13.544 -8.520 1.00 94.56 81 ARG A CA 1
ATOM 647 C C . ARG A 1 81 ? -0.771 -14.998 -8.724 1.00 94.56 81 ARG A C 1
ATOM 649 O O . ARG A 1 81 ? 0.040 -15.839 -9.101 1.00 94.56 81 ARG A O 1
ATOM 656 N N . ASP A 1 82 ? -2.060 -15.255 -8.509 1.00 94.25 82 ASP A N 1
ATOM 657 C CA . ASP A 1 82 ? -2.686 -16.572 -8.664 1.00 94.25 82 ASP A CA 1
ATOM 658 C C . ASP A 1 82 ? -2.063 -17.656 -7.740 1.00 94.25 82 ASP A C 1
ATOM 660 O O . ASP A 1 82 ? -2.158 -18.853 -8.007 1.00 94.25 82 ASP A O 1
ATOM 664 N N . THR A 1 83 ? -1.455 -17.247 -6.615 1.00 97.00 83 THR A N 1
ATOM 665 C CA . THR A 1 83 ? -0.973 -18.139 -5.545 1.00 97.00 83 THR A CA 1
ATOM 666 C C . THR A 1 83 ? -1.438 -17.657 -4.162 1.00 97.00 83 THR A C 1
ATOM 668 O O . THR A 1 83 ? -1.732 -16.471 -4.002 1.00 97.00 83 THR A O 1
ATOM 671 N N . PRO A 1 84 ? -1.433 -18.514 -3.121 1.00 97.06 84 PRO A N 1
ATOM 672 C CA . PRO A 1 84 ? -1.740 -18.091 -1.750 1.00 97.06 84 PRO A CA 1
ATOM 673 C C . PRO A 1 84 ? -0.821 -16.980 -1.218 1.00 97.06 84 PRO A C 1
ATOM 675 O O . PRO A 1 84 ? -1.221 -16.213 -0.347 1.00 97.06 84 PRO A O 1
ATOM 678 N N . GLY A 1 85 ? 0.397 -16.854 -1.761 1.00 97.00 85 GLY A N 1
ATOM 679 C CA . GLY A 1 85 ? 1.335 -15.795 -1.383 1.00 97.00 85 GLY A CA 1
ATOM 680 C C . GLY A 1 85 ? 0.824 -14.382 -1.684 1.00 97.00 85 GLY A C 1
ATOM 681 O O . GLY A 1 85 ? 1.297 -13.430 -1.070 1.00 97.00 85 GLY A O 1
ATOM 682 N N . ALA A 1 86 ? -0.166 -14.241 -2.573 1.00 97.31 86 ALA A N 1
ATOM 683 C CA . ALA A 1 86 ? -0.812 -12.964 -2.872 1.00 97.31 86 ALA A CA 1
ATOM 684 C C . ALA A 1 86 ? -1.544 -12.349 -1.668 1.00 97.31 86 ALA A C 1
ATOM 686 O O . ALA A 1 86 ? -1.779 -11.149 -1.675 1.00 97.31 86 ALA A O 1
ATOM 687 N N . PHE A 1 87 ? -1.886 -13.158 -0.661 1.00 97.69 87 PHE A N 1
ATOM 688 C CA . PHE A 1 87 ? -2.643 -12.749 0.528 1.00 97.69 87 PHE A CA 1
ATOM 689 C C . PHE A 1 87 ? -1.776 -12.723 1.798 1.00 97.69 87 PHE A C 1
ATOM 691 O O . PHE A 1 87 ? -2.265 -12.528 2.908 1.00 97.69 87 PHE A O 1
ATOM 698 N N . ALA A 1 88 ? -0.466 -12.971 1.664 1.00 98.00 88 ALA A N 1
ATOM 699 C CA . ALA A 1 88 ? 0.430 -13.169 2.804 1.00 98.00 88 ALA A CA 1
ATOM 700 C C . ALA A 1 88 ? 0.611 -11.911 3.674 1.00 98.00 88 ALA A C 1
ATOM 702 O O . ALA A 1 88 ? 1.021 -12.021 4.829 1.00 98.00 88 ALA A O 1
ATOM 703 N N . GLY A 1 89 ? 0.334 -10.724 3.124 1.00 98.19 89 GLY A N 1
ATOM 704 C CA . GLY A 1 89 ? 0.449 -9.452 3.831 1.00 98.19 89 GLY A CA 1
ATOM 705 C C . GLY A 1 89 ? -0.870 -8.890 4.363 1.00 98.19 89 GLY A C 1
ATOM 706 O O . GLY A 1 89 ? -0.815 -7.919 5.114 1.00 98.19 89 GLY A O 1
ATOM 707 N N . ASP A 1 90 ? -2.023 -9.485 4.043 1.00 98.38 90 ASP A N 1
ATOM 708 C CA . ASP A 1 90 ? -3.350 -8.871 4.225 1.00 98.38 90 ASP A CA 1
ATOM 709 C C . ASP A 1 90 ? -3.612 -8.447 5.676 1.00 98.38 90 ASP A C 1
ATOM 711 O O . ASP A 1 90 ? -3.946 -7.294 5.945 1.00 98.38 90 ASP A O 1
ATOM 715 N N . THR A 1 91 ? -3.351 -9.331 6.645 1.00 98.12 91 THR A N 1
ATOM 716 C CA . THR A 1 91 ? -3.517 -9.020 8.076 1.00 98.12 91 THR A 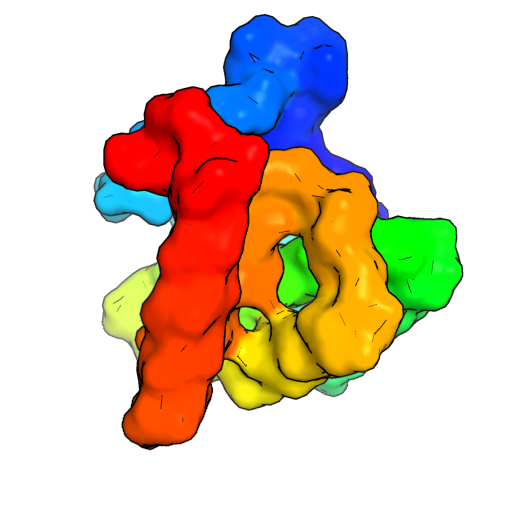CA 1
ATOM 717 C C . THR A 1 91 ? -2.628 -7.856 8.529 1.00 98.12 91 THR A C 1
ATOM 719 O O . THR A 1 91 ? -3.047 -7.014 9.324 1.00 98.12 91 THR A O 1
ATOM 722 N N . LEU A 1 92 ? -1.388 -7.789 8.035 1.00 98.56 92 LEU A N 1
ATOM 723 C CA . LEU A 1 92 ? -0.443 -6.726 8.389 1.00 98.56 92 LEU A CA 1
ATOM 724 C C . LEU A 1 92 ? -0.785 -5.405 7.686 1.00 98.56 92 LEU A C 1
ATOM 726 O O . LEU A 1 92 ? -0.610 -4.342 8.288 1.00 98.56 92 LEU A O 1
ATOM 730 N N . ALA A 1 93 ? -1.266 -5.472 6.442 1.00 98.69 93 ALA A N 1
ATOM 731 C CA . ALA A 1 93 ? -1.731 -4.322 5.678 1.00 98.69 93 ALA A CA 1
ATOM 732 C C . ALA A 1 93 ? -2.969 -3.707 6.334 1.00 98.69 93 ALA A C 1
ATOM 734 O O . ALA A 1 93 ? -2.987 -2.503 6.580 1.00 98.69 93 ALA A O 1
ATOM 735 N N . LEU A 1 94 ? -3.952 -4.534 6.704 1.00 98.69 94 LEU A N 1
ATOM 736 C CA . LEU A 1 94 ? -5.162 -4.092 7.392 1.00 98.69 94 LEU A CA 1
ATOM 737 C C . LEU A 1 94 ? -4.834 -3.439 8.736 1.00 98.69 94 LEU A C 1
ATOM 739 O O . LEU A 1 94 ? -5.331 -2.356 9.031 1.00 98.69 94 LEU A O 1
ATOM 743 N N . ALA A 1 95 ? -3.948 -4.044 9.534 1.00 98.44 95 ALA A N 1
ATOM 744 C CA . ALA A 1 95 ? -3.530 -3.456 10.805 1.00 98.44 95 ALA A CA 1
ATOM 745 C C . ALA A 1 95 ? -2.863 -2.079 10.621 1.00 98.44 95 ALA A C 1
ATOM 747 O O . ALA A 1 95 ? -3.116 -1.163 11.401 1.00 98.44 95 ALA A O 1
ATOM 748 N N . ALA A 1 96 ? -2.031 -1.917 9.587 1.00 98.50 96 ALA 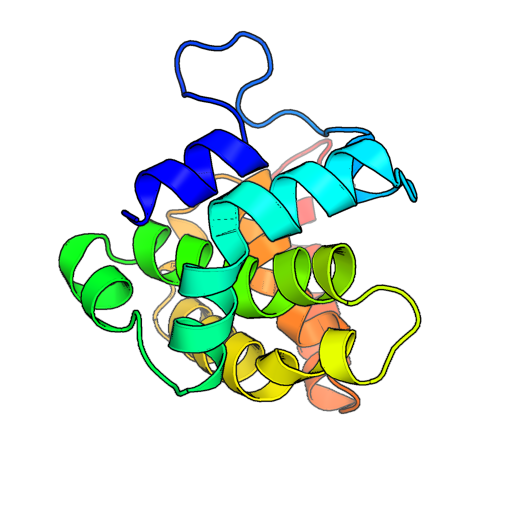A N 1
ATOM 749 C CA . ALA A 1 96 ? -1.404 -0.636 9.263 1.00 98.50 96 ALA A CA 1
ATOM 750 C C . ALA A 1 96 ? -2.426 0.406 8.780 1.00 98.50 96 ALA A C 1
ATOM 752 O O . ALA A 1 96 ? -2.373 1.560 9.204 1.00 98.50 96 ALA A O 1
ATOM 753 N N . ALA A 1 97 ? -3.367 -0.008 7.931 1.00 98.69 97 ALA A N 1
ATOM 754 C CA . ALA A 1 97 ? -4.432 0.840 7.412 1.00 98.69 97 ALA A CA 1
ATOM 755 C C . ALA A 1 97 ? -5.363 1.330 8.529 1.00 98.69 97 ALA A C 1
ATOM 757 O O . ALA A 1 97 ? -5.647 2.524 8.609 1.00 98.69 97 ALA A O 1
ATOM 758 N N . GLN A 1 98 ? -5.756 0.444 9.449 1.00 98.56 98 GLN A N 1
ATOM 759 C CA . GLN A 1 98 ? -6.561 0.803 10.616 1.00 98.56 98 GLN A CA 1
ATOM 760 C C . GLN A 1 98 ? -5.841 1.829 11.492 1.00 98.56 98 GLN A C 1
ATOM 762 O O . GLN A 1 98 ? -6.414 2.861 11.816 1.00 98.56 98 GLN A O 1
ATOM 767 N N . GLN A 1 99 ? -4.559 1.610 11.803 1.00 97.88 99 GLN A N 1
ATOM 768 C CA . GLN A 1 99 ? -3.764 2.574 12.575 1.00 97.88 99 GLN A CA 1
ATOM 769 C C . GLN A 1 99 ? -3.681 3.944 11.889 1.00 97.88 99 GLN A C 1
ATOM 771 O O . GLN A 1 99 ? -3.779 4.982 12.547 1.00 97.88 99 GLN A O 1
ATOM 776 N N . LEU A 1 100 ? -3.510 3.953 10.566 1.00 98.38 100 LEU A N 1
ATOM 777 C CA . LEU A 1 100 ? -3.431 5.180 9.786 1.00 98.38 100 LEU A CA 1
ATOM 778 C C . LEU A 1 100 ? -4.751 5.964 9.829 1.00 98.38 100 LEU A C 1
ATOM 780 O O . LEU A 1 100 ? -4.727 7.167 10.094 1.00 98.38 100 LEU A O 1
ATOM 784 N N . VAL A 1 101 ? -5.880 5.280 9.634 1.00 98.25 101 VAL A N 1
ATOM 785 C CA . VAL A 1 101 ? -7.231 5.864 9.681 1.00 98.25 101 VAL A CA 1
ATOM 786 C C . VAL A 1 101 ? -7.604 6.322 11.090 1.00 98.25 101 VAL A C 1
ATOM 788 O O . VAL A 1 101 ? -8.086 7.440 11.260 1.00 98.25 101 VAL A O 1
ATOM 791 N N . ASP A 1 102 ? -7.331 5.514 12.116 1.00 97.88 102 ASP A N 1
ATOM 792 C CA . ASP A 1 102 ? -7.667 5.831 13.511 1.00 97.88 102 ASP A CA 1
ATOM 793 C C . ASP A 1 102 ? -6.940 7.092 14.000 1.00 97.88 102 ASP A C 1
ATOM 795 O O . ASP A 1 102 ? -7.479 7.871 14.787 1.00 97.88 102 ASP A O 1
ATOM 799 N N . SER A 1 103 ? -5.721 7.326 13.504 1.00 97.44 103 SER A N 1
ATOM 800 C CA . SER A 1 103 ? -4.962 8.551 13.782 1.00 97.44 103 SER A CA 1
ATOM 801 C C . SER A 1 103 ? -5.435 9.776 12.984 1.00 97.44 103 SER A C 1
ATOM 803 O O . SER A 1 103 ? -5.043 10.901 13.296 1.00 97.44 103 SER A O 1
ATOM 805 N N . GLY A 1 104 ? -6.243 9.577 11.936 1.00 97.75 104 GLY A N 1
ATOM 806 C CA . GLY A 1 104 ? -6.650 10.607 10.976 1.00 97.75 104 GLY A CA 1
ATOM 807 C C . GLY A 1 104 ? -5.534 11.084 10.039 1.00 97.75 104 GLY A C 1
ATOM 808 O O . GLY A 1 104 ? -5.729 12.047 9.290 1.00 97.75 104 GLY A O 1
ATOM 809 N N . ALA A 1 105 ? -4.353 10.458 10.086 1.00 97.75 105 ALA A N 1
ATOM 810 C CA . ALA A 1 105 ? -3.203 10.843 9.275 1.00 97.75 105 ALA A CA 1
ATOM 811 C C . ALA A 1 105 ? -3.371 10.463 7.794 1.00 97.75 105 ALA A C 1
ATOM 813 O O . ALA A 1 105 ? -2.750 11.084 6.931 1.00 97.75 105 ALA A O 1
ATOM 814 N N . ASP A 1 106 ? -4.262 9.522 7.474 1.00 97.88 106 ASP A N 1
ATOM 815 C CA . ASP A 1 106 ? -4.705 9.217 6.109 1.00 97.88 106 ASP A CA 1
ATOM 816 C C . ASP A 1 106 ? -5.173 10.474 5.350 1.00 97.88 106 ASP A C 1
ATOM 818 O O . ASP A 1 106 ? -4.928 10.614 4.152 1.00 97.88 106 ASP A O 1
ATOM 822 N N . ARG A 1 107 ? -5.761 11.450 6.055 1.00 96.44 107 ARG A N 1
ATOM 823 C CA . ARG A 1 107 ? -6.251 12.709 5.469 1.00 96.44 107 ARG A CA 1
ATOM 824 C C . ARG A 1 107 ? -5.147 13.630 4.951 1.00 96.44 107 ARG A C 1
ATOM 826 O O . ARG A 1 107 ? -5.442 14.568 4.213 1.00 96.44 107 ARG A O 1
ATOM 833 N N . THR A 1 108 ? -3.894 13.365 5.317 1.00 96.62 108 THR A N 1
ATOM 834 C CA . THR A 1 108 ? -2.715 14.070 4.789 1.00 96.62 108 THR A CA 1
ATOM 835 C C . THR A 1 108 ? -2.237 13.515 3.447 1.00 96.62 108 THR A C 1
ATOM 837 O O . THR A 1 108 ? -1.464 14.176 2.757 1.00 96.62 108 THR A O 1
ATOM 840 N N . LEU A 1 109 ? -2.702 12.321 3.061 1.00 96.44 109 LEU A N 1
ATOM 841 C CA . LEU A 1 109 ? -2.388 11.706 1.774 1.00 96.44 109 LEU A CA 1
ATOM 842 C C . LEU A 1 109 ? -3.202 12.344 0.650 1.00 96.44 109 LEU A C 1
ATOM 844 O O . LEU A 1 109 ? -4.349 12.758 0.846 1.00 96.44 109 LEU A O 1
ATOM 848 N N . GLU A 1 110 ? -2.632 12.358 -0.552 1.00 94.06 110 GLU A N 1
ATOM 849 C CA . GLU A 1 110 ? -3.356 12.755 -1.761 1.00 94.06 110 GLU A CA 1
ATOM 850 C C . GLU A 1 110 ? -4.495 11.753 -2.058 1.00 94.06 110 GLU A C 1
ATOM 852 O O . GLU A 1 110 ? -4.416 10.596 -1.639 1.00 94.06 110 GLU A O 1
ATOM 857 N N . PRO A 1 111 ? -5.566 12.136 -2.775 1.00 93.38 111 PRO A N 1
ATOM 858 C CA . PRO A 1 111 ? -6.763 11.294 -2.903 1.00 93.38 111 PRO A CA 1
ATOM 859 C C . PRO A 1 111 ? -6.482 9.888 -3.445 1.00 93.38 111 PRO A C 1
ATOM 861 O O . PRO A 1 111 ? -6.900 8.892 -2.856 1.00 93.38 111 PRO A O 1
ATOM 864 N N . GLN A 1 112 ? -5.676 9.795 -4.507 1.00 92.81 112 GLN A N 1
ATOM 865 C CA . GLN A 1 112 ? -5.295 8.515 -5.104 1.00 92.81 112 GLN A CA 1
ATOM 866 C C . GLN A 1 112 ? -4.480 7.647 -4.138 1.00 92.81 112 GLN A C 1
ATOM 868 O O . GLN A 1 112 ? -4.699 6.443 -4.051 1.00 92.81 112 GLN A O 1
ATOM 873 N N . GLN A 1 113 ? -3.566 8.259 -3.384 1.00 96.44 113 GLN A N 1
ATOM 874 C CA . GLN A 1 113 ? -2.776 7.586 -2.354 1.00 96.44 113 GLN A CA 1
ATOM 875 C C . GLN A 1 113 ? -3.666 7.039 -1.238 1.00 96.44 113 GLN A C 1
ATOM 877 O O . GLN A 1 113 ? -3.475 5.919 -0.765 1.00 96.44 113 GLN A O 1
ATOM 882 N N . ARG A 1 114 ? -4.673 7.821 -0.853 1.00 96.56 114 ARG A N 1
ATOM 883 C CA . ARG A 1 114 ? -5.619 7.469 0.196 1.00 96.56 114 ARG A CA 1
ATOM 884 C C . ARG A 1 114 ? -6.487 6.272 -0.180 1.00 96.56 114 ARG A C 1
ATOM 886 O O . ARG A 1 114 ? -6.676 5.398 0.655 1.00 96.56 114 ARG A O 1
ATOM 893 N N . ALA A 1 115 ? -6.916 6.166 -1.437 1.00 96.44 115 ALA A N 1
ATOM 894 C CA . ALA A 1 115 ? -7.607 4.967 -1.914 1.00 96.44 115 ALA A CA 1
ATOM 895 C C . ALA A 1 115 ? -6.779 3.690 -1.714 1.00 96.44 115 ALA A C 1
ATOM 897 O O . ALA A 1 115 ? -7.300 2.700 -1.209 1.00 96.44 115 ALA A O 1
ATOM 898 N N . PHE A 1 116 ? -5.480 3.717 -2.021 1.00 97.75 116 PHE A N 1
ATOM 899 C CA . PHE A 1 116 ? -4.610 2.563 -1.767 1.00 97.75 116 PHE A CA 1
ATOM 900 C C . PHE A 1 116 ? -4.394 2.289 -0.276 1.00 97.75 116 PHE A C 1
ATOM 902 O O . PHE A 1 116 ? -4.252 1.133 0.111 1.00 97.75 116 PHE A O 1
ATOM 909 N N . ALA A 1 117 ? -4.416 3.317 0.575 1.00 98.25 117 ALA A N 1
ATOM 910 C CA . ALA A 1 117 ? -4.420 3.119 2.023 1.00 98.25 117 ALA A CA 1
ATOM 911 C C . ALA A 1 117 ? -5.709 2.441 2.526 1.00 98.25 117 ALA A C 1
ATOM 913 O O . ALA A 1 117 ? -5.687 1.819 3.585 1.00 98.25 117 ALA A O 1
ATOM 914 N N . TYR A 1 118 ? -6.817 2.557 1.786 1.00 98.38 118 TYR A N 1
ATOM 915 C CA . TYR A 1 118 ? -8.121 1.995 2.150 1.00 98.38 118 TYR A CA 1
ATOM 916 C C . TYR A 1 118 ? -8.385 0.602 1.562 1.00 98.38 118 TYR A C 1
ATOM 918 O O . TYR A 1 118 ? -9.178 -0.149 2.124 1.00 98.38 118 TYR A O 1
ATOM 926 N N . MET A 1 119 ? -7.694 0.212 0.488 1.00 97.56 119 MET A N 1
ATOM 927 C CA . MET A 1 119 ? -7.838 -1.116 -0.127 1.00 97.56 119 MET A CA 1
ATOM 928 C C . MET A 1 119 ? -7.711 -2.305 0.847 1.00 97.56 119 MET A C 1
ATOM 930 O O . MET A 1 119 ? -8.487 -3.247 0.708 1.00 97.56 119 MET A O 1
ATOM 934 N N . PRO A 1 120 ? -6.847 -2.293 1.886 1.00 98.50 120 PRO A N 1
ATOM 935 C CA . PRO A 1 120 ? -6.802 -3.396 2.849 1.00 98.50 120 PRO A CA 1
ATOM 936 C C . PRO A 1 120 ? -8.132 -3.671 3.568 1.00 98.50 120 PRO A C 1
ATOM 938 O O . PRO A 1 120 ? -8.385 -4.813 3.945 1.00 98.50 120 PRO A O 1
ATOM 941 N N . PHE A 1 121 ? -8.995 -2.662 3.744 1.00 98.50 121 PHE A N 1
ATOM 942 C CA . PHE A 1 121 ? -10.337 -2.853 4.305 1.00 98.50 121 PHE A CA 1
ATOM 943 C C . PHE A 1 121 ? -11.262 -3.599 3.333 1.00 98.50 121 PHE A C 1
ATOM 945 O O . PHE A 1 121 ? -12.032 -4.455 3.760 1.00 98.50 121 PHE A O 1
ATOM 952 N N . GLU A 1 122 ? -11.160 -3.304 2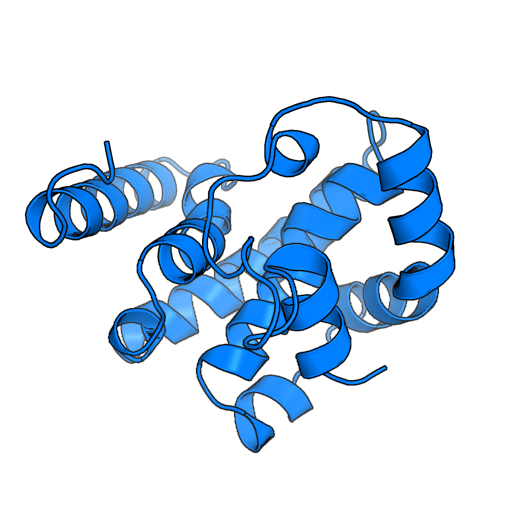.033 1.00 95.88 122 GLU A N 1
ATOM 953 C CA . GLU A 1 122 ? -11.905 -3.984 0.961 1.00 95.88 122 GLU A CA 1
ATOM 954 C C . GLU A 1 122 ? -11.427 -5.428 0.760 1.00 95.88 122 GLU A C 1
ATOM 956 O O . GLU A 1 122 ? -12.210 -6.309 0.418 1.00 95.88 122 GLU A O 1
ATOM 961 N N . HIS A 1 123 ? -10.149 -5.707 1.002 1.00 96.25 123 HIS A N 1
ATOM 962 C CA . HIS A 1 123 ? -9.607 -7.060 0.877 1.00 96.25 123 HIS A CA 1
ATOM 963 C C . HIS A 1 123 ? -9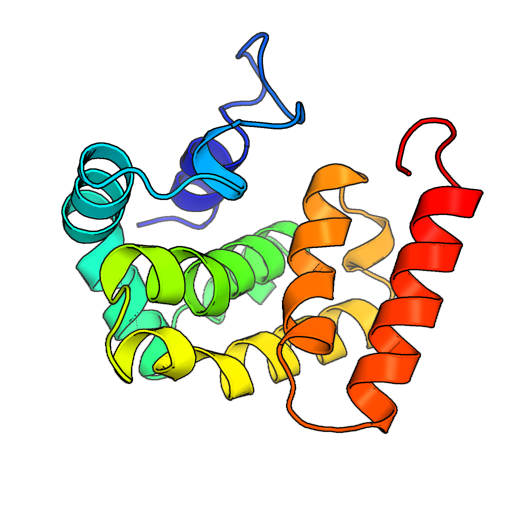.865 -7.947 2.101 1.00 96.25 123 HIS A C 1
ATOM 965 O O . HIS A 1 123 ? -9.679 -9.161 2.033 1.00 96.25 123 HIS A O 1
ATOM 971 N N . ALA A 1 124 ? -10.293 -7.370 3.223 1.00 95.75 124 ALA A N 1
ATOM 972 C CA . ALA A 1 124 ? -10.584 -8.131 4.425 1.00 95.75 124 ALA A CA 1
ATOM 973 C C . ALA A 1 124 ? -11.885 -8.937 4.271 1.00 95.75 124 ALA A C 1
ATOM 975 O O . ALA A 1 124 ? -12.951 -8.384 3.992 1.00 95.75 124 ALA A O 1
ATOM 976 N N . GLU A 1 125 ? -11.830 -10.241 4.550 1.00 93.50 125 GLU A N 1
ATOM 977 C CA . GLU A 1 125 ? -13.005 -11.128 4.605 1.00 93.50 125 GLU A CA 1
ATOM 978 C C . GLU A 1 125 ? -13.818 -10.935 5.906 1.00 93.50 125 GLU A C 1
ATOM 980 O O . GLU A 1 125 ? -14.148 -11.882 6.618 1.00 93.50 125 GLU A O 1
ATOM 985 N N . ASP A 1 126 ? -14.132 -9.683 6.243 1.00 96.31 126 ASP A N 1
ATOM 986 C CA . ASP A 1 126 ? -14.895 -9.290 7.427 1.00 96.31 126 ASP A CA 1
ATOM 987 C C . ASP A 1 126 ? -15.936 -8.225 7.053 1.00 96.31 126 ASP A C 1
ATOM 989 O O . ASP A 1 126 ? -15.614 -7.174 6.502 1.00 96.31 126 ASP A O 1
ATOM 993 N N . ALA A 1 127 ? -17.206 -8.476 7.380 1.00 95.88 127 ALA A N 1
ATOM 994 C CA . ALA A 1 127 ? -18.311 -7.600 6.989 1.00 95.88 127 ALA A CA 1
ATOM 995 C C . ALA A 1 127 ? -18.217 -6.182 7.583 1.00 95.88 127 ALA A C 1
ATOM 997 O O . ALA A 1 127 ? -18.698 -5.226 6.976 1.00 95.88 127 ALA A O 1
ATOM 998 N N . ARG A 1 128 ? -17.600 -6.021 8.761 1.00 96.69 128 ARG A N 1
ATOM 999 C CA . ARG A 1 128 ? -17.382 -4.697 9.353 1.00 96.69 128 ARG A CA 1
ATOM 1000 C C . ARG A 1 128 ? -16.297 -3.956 8.590 1.00 96.69 128 ARG A C 1
ATOM 1002 O O . ARG A 1 128 ? -16.464 -2.768 8.348 1.00 96.69 128 ARG A O 1
ATOM 1009 N N . MET A 1 129 ? -15.226 -4.642 8.192 1.00 97.75 129 MET A N 1
ATOM 1010 C CA . MET A 1 129 ? -14.168 -4.041 7.375 1.00 97.75 129 MET A CA 1
ATOM 1011 C C . MET A 1 129 ? -14.688 -3.625 5.999 1.00 97.75 129 MET A C 1
ATOM 1013 O O . MET A 1 129 ? -14.389 -2.520 5.559 1.00 97.75 129 MET A O 1
ATOM 1017 N N . GLN A 1 130 ? -15.565 -4.426 5.388 1.00 96.75 130 GLN A N 1
ATOM 1018 C CA . GLN A 1 130 ? -16.261 -4.049 4.154 1.00 96.75 130 GLN A CA 1
ATOM 1019 C C . GLN A 1 130 ? -17.096 -2.772 4.329 1.00 96.75 130 GLN A C 1
ATOM 1021 O O . GLN A 1 130 ? -17.019 -1.863 3.505 1.00 96.75 130 GLN A O 1
ATOM 1026 N N . GLN A 1 131 ? -17.851 -2.654 5.428 1.00 97.00 131 GLN A N 1
ATOM 1027 C CA . GLN A 1 131 ? -18.598 -1.426 5.717 1.00 97.00 131 GLN A CA 1
ATOM 1028 C C . GLN A 1 131 ? -17.659 -0.228 5.929 1.00 97.00 131 GLN A C 1
ATOM 1030 O O . GLN A 1 131 ? -17.912 0.848 5.393 1.00 97.00 131 GLN A O 1
ATOM 1035 N N . CYS A 1 132 ? -16.551 -0.418 6.653 1.00 96.88 132 CYS A N 1
ATOM 1036 C CA . CYS A 1 132 ? -15.535 0.618 6.823 1.00 96.88 132 CYS A CA 1
ATOM 1037 C C . CYS A 1 132 ? -14.949 1.064 5.477 1.00 96.88 132 CYS A C 1
ATOM 1039 O O . CYS A 1 132 ? -14.801 2.264 5.262 1.00 96.88 132 CYS A O 1
ATOM 1041 N N . ALA A 1 133 ? -14.661 0.134 4.562 1.00 97.12 133 ALA A N 1
ATOM 1042 C CA . ALA A 1 133 ? -14.191 0.461 3.220 1.00 97.12 133 ALA A CA 1
ATOM 1043 C C . ALA A 1 133 ? -15.207 1.349 2.487 1.00 97.12 133 ALA A C 1
ATOM 1045 O O . ALA A 1 133 ? -14.848 2.427 2.014 1.00 97.12 133 ALA A O 1
ATOM 1046 N N . VAL A 1 134 ? -16.484 0.951 2.465 1.00 96.94 134 VAL A N 1
ATOM 1047 C CA . VAL A 1 134 ? -17.564 1.735 1.839 1.00 96.94 134 VAL A CA 1
ATOM 1048 C C . VAL A 1 134 ? -17.636 3.147 2.420 1.00 96.94 134 VAL A C 1
ATOM 1050 O O . VAL A 1 134 ? -17.688 4.118 1.663 1.00 96.94 134 VAL A O 1
ATOM 1053 N N . ASP A 1 135 ? -17.594 3.285 3.744 1.00 96.94 135 ASP A N 1
ATOM 1054 C CA . ASP A 1 135 ? -17.675 4.587 4.409 1.00 96.94 135 ASP A CA 1
ATOM 1055 C C . ASP A 1 135 ? -16.464 5.475 4.069 1.00 96.94 135 ASP A C 1
ATOM 1057 O O . ASP A 1 135 ? -16.626 6.667 3.788 1.00 96.94 135 ASP A O 1
ATOM 1061 N N . LEU A 1 136 ? -15.255 4.903 4.056 1.00 96.94 136 LEU A N 1
ATOM 1062 C CA . LEU A 1 136 ? -14.008 5.605 3.735 1.00 96.94 136 LEU A CA 1
ATOM 1063 C C . LEU A 1 136 ? -13.974 6.067 2.273 1.00 96.94 136 LEU A C 1
ATOM 1065 O O . LEU A 1 136 ? -13.675 7.233 1.999 1.00 96.94 136 LEU A O 1
ATOM 1069 N N . PHE A 1 137 ? -14.338 5.195 1.332 1.00 95.94 137 PHE A N 1
ATOM 1070 C CA . PHE A 1 137 ? -14.403 5.546 -0.087 1.00 95.94 137 PHE A CA 1
ATOM 1071 C C . PHE A 1 137 ? -15.524 6.548 -0.388 1.00 95.94 137 PHE A C 1
ATOM 1073 O O . PHE A 1 137 ? -15.323 7.458 -1.190 1.00 95.94 137 PHE A O 1
ATOM 1080 N N . THR A 1 138 ? -16.665 6.464 0.305 1.00 94.50 138 THR A N 1
ATOM 1081 C CA . THR A 1 138 ? -17.752 7.452 0.181 1.00 94.50 138 THR A CA 1
ATOM 1082 C C . THR A 1 138 ? -17.293 8.840 0.630 1.00 94.50 138 THR A C 1
ATOM 1084 O O . THR A 1 138 ? -17.540 9.830 -0.059 1.00 94.50 138 THR A O 1
ATOM 1087 N N . GLN A 1 139 ? -16.587 8.930 1.762 1.00 93.56 139 GLN A N 1
ATOM 1088 C CA . GLN A 1 139 ? -16.015 10.194 2.240 1.00 93.56 139 GLN A CA 1
ATOM 1089 C C . GLN A 1 139 ? -14.980 10.755 1.261 1.00 93.56 139 GLN A C 1
ATOM 1091 O O . GLN A 1 139 ? -14.960 11.959 1.002 1.00 93.56 139 GLN A O 1
ATOM 1096 N N . LEU A 1 140 ? -14.137 9.886 0.702 1.00 92.94 140 LEU A N 1
ATOM 1097 C CA . LEU A 1 140 ? -13.117 10.268 -0.266 1.00 92.94 140 LEU A CA 1
ATOM 1098 C C . LEU A 1 140 ? -13.736 10.819 -1.560 1.00 92.94 140 LEU A C 1
ATOM 1100 O O . LEU A 1 140 ? -13.343 11.898 -2.000 1.00 92.94 140 LEU A O 1
ATOM 1104 N N . ALA A 1 141 ? -14.746 10.143 -2.112 1.00 91.00 141 ALA A N 1
ATOM 1105 C CA . ALA A 1 141 ? -15.474 10.605 -3.293 1.00 91.00 141 ALA A CA 1
ATOM 1106 C C . ALA A 1 141 ? -16.234 11.918 -3.031 1.00 91.00 141 ALA A C 1
ATOM 1108 O O . ALA A 1 141 ? -16.197 12.833 -3.851 1.00 91.00 141 ALA A O 1
ATOM 1109 N N . GLY A 1 142 ? -16.875 12.054 -1.865 1.00 89.69 142 GLY A N 1
ATOM 1110 C CA . GLY A 1 142 ? -17.589 13.277 -1.486 1.00 89.69 142 GLY A CA 1
ATOM 1111 C C . GLY A 1 142 ? -16.680 14.497 -1.288 1.00 89.69 142 GLY A C 1
ATOM 1112 O O . GLY A 1 142 ? -17.129 15.627 -1.462 1.00 89.69 142 GLY A O 1
ATOM 1113 N N . GLY A 1 143 ? -15.407 14.285 -0.937 1.00 84.81 143 GLY A N 1
ATOM 1114 C CA . GLY A 1 143 ? -14.412 15.351 -0.781 1.00 84.81 143 GLY A CA 1
ATOM 1115 C C . GLY A 1 143 ? -13.676 15.739 -2.068 1.00 84.81 143 GLY A C 1
ATOM 1116 O O . GLY A 1 143 ? -12.994 16.764 -2.083 1.00 84.81 143 GLY A O 1
ATOM 1117 N N . HIS A 1 144 ? -13.786 14.935 -3.131 1.00 80.50 144 HIS A N 1
ATOM 1118 C CA . HIS A 1 144 ? -13.006 15.091 -4.358 1.00 80.50 144 HIS A CA 1
ATOM 1119 C C . HIS A 1 144 ? -13.851 14.750 -5.595 1.00 80.50 144 HIS A C 1
ATOM 1121 O O . HIS A 1 144 ? -13.930 13.595 -6.016 1.00 80.50 144 HIS A O 1
ATOM 1127 N N . GLU A 1 145 ? -14.464 15.770 -6.206 1.00 62.91 145 GLU A N 1
ATOM 1128 C CA . GLU A 1 145 ? -15.215 15.614 -7.459 1.00 62.91 145 GLU A CA 1
ATOM 1129 C C . GLU A 1 145 ? -14.335 14.972 -8.550 1.00 62.91 145 GLU A C 1
ATOM 1131 O O . GLU A 1 145 ? -13.229 15.436 -8.829 1.00 62.91 145 GLU A O 1
ATOM 1136 N N . GLY A 1 146 ? -14.824 13.886 -9.160 1.00 63.03 146 GLY A N 1
ATOM 1137 C CA . GLY A 1 146 ? -14.090 13.104 -10.165 1.00 63.03 146 GLY A CA 1
ATOM 1138 C C . GLY A 1 146 ? -13.286 11.919 -9.617 1.00 63.03 146 GLY A C 1
ATOM 1139 O O . GLY A 1 146 ? -12.618 11.245 -10.397 1.00 63.03 146 GLY A O 1
ATOM 1140 N N . PHE A 1 147 ? -13.359 11.644 -8.310 1.00 58.31 147 PHE A N 1
ATOM 1141 C CA . PHE A 1 147 ? -12.763 10.463 -7.670 1.00 58.31 147 PHE A CA 1
ATOM 1142 C C . PHE A 1 147 ? -13.720 9.246 -7.594 1.00 58.31 147 PHE A C 1
ATOM 1144 O O . PHE A 1 147 ? -13.563 8.376 -6.743 1.00 58.31 147 PHE A O 1
ATOM 1151 N N . ALA A 1 148 ? -14.728 9.171 -8.465 1.00 48.69 148 ALA A N 1
ATOM 1152 C CA . ALA A 1 148 ? -15.704 8.077 -8.517 1.00 48.69 148 ALA A CA 1
ATOM 1153 C C . ALA A 1 148 ? -15.690 7.383 -9.882 1.00 48.69 148 ALA A C 1
ATOM 1155 O O . ALA A 1 148 ? -15.576 8.109 -10.898 1.00 48.69 148 ALA A O 1
#

pLDDT: mean 95.07, std 7.02, range [48.69, 98.81]

Secondary structure (DSSP, 8-state):
--HHHHHHHHH--TTSTTTTS--GGGTS--HHHHHHHHHHHHHHHHHHHTT--THHHHHHHHHHHHHHHHIIIIIHHHHTTTSGGGGTTHHHHHHHHHHHHHTTGGGGS-HHHHHHHHHHHHHSS-HHHHHHHHHHHHHHHHHSTT--

Radius of gyration: 14.38 Å; chains: 1; bounding box: 34×34×31 Å

Sequence (148 aa):
MKAQDVLDFWFLPRDDAGYGKARPEWFRKDAAFDAQIRERFGAAIAQAIAGGLREWDIEHGAQGTLARILVLDQFTRNAHRDTPGAFAGDTLALAAAQQLVDSGADRTLEPQQRAFAYMPFEHAEDARMQQCAVDLFTQLAGGHEGFA

Foldseek 3Di:
DALVVLQCLVQNDPPDPSGPHDDPPQPDQDLVSLVCLCVPCVVVLVQLLVVDQVVQCVVPNPSSLLSSLCSLAVNQCSNQPPHPSNNSRLVVSLVSLCVCVVVVVLVVDDLSSSLSSLVSLVVDPDPVSVVVSVVSLVVSCVVDPPSD